Protein AF-A0A398ASV4-F1 (afdb_monomer_lite)

InterPro domains:
  IPR005201 Cytosolic endo-beta-N-acetylglucosaminidase, TIM barrel domain [PF03644] (2-123)
  IPR032979 Cytosolic endo-beta-N-acetylglucosaminidase [PTHR13246] (1-127)

Secondary structure (DSSP, 8-state):
-HHHHHHHHHHHHHSTT---EEETTB-TTS-B---SS--TTTHHHHTTSSEEEE-S---TTHHHHHHHHHGGGGGGEEEEEETT-SS-GGGSGGGHHHHHHHHHHTT-EEEEE-TTHHHHT-PPP-------

Organism: Brassica campestris (NCBI:txid3711)

Structure (mmCIF, N/CA/C/O backbone):
data_AF-A0A398ASV4-F1
#
_entry.id   AF-A0A398ASV4-F1
#
loop_
_atom_site.group_PDB
_atom_site.id
_atom_site.type_symbol
_atom_site.label_atom_id
_atom_site.label_alt_id
_atom_site.label_comp_id
_atom_site.label_asym_id
_atom_site.label_entity_id
_atom_site.label_seq_id
_atom_site.pdbx_PDB_ins_code
_atom_site.Cartn_x
_atom_site.Cartn_y
_atom_site.Cartn_z
_atom_site.occupancy
_atom_site.B_iso_or_equiv
_atom_site.auth_seq_id
_atom_site.auth_comp_id
_atom_site.auth_asym_id
_atom_site.auth_atom_id
_atom_site.pdbx_PDB_model_num
ATOM 1 N N . MET A 1 1 ? -11.695 14.524 7.535 1.00 88.62 1 MET A N 1
ATOM 2 C CA . MET A 1 1 ? -11.552 13.229 8.245 1.00 88.62 1 MET A CA 1
ATOM 3 C C . MET A 1 1 ? -12.894 12.631 8.660 1.00 88.62 1 MET A C 1
ATOM 5 O O . MET A 1 1 ? -13.009 11.414 8.649 1.00 88.62 1 MET A O 1
ATOM 9 N N . GLU A 1 2 ? -13.918 13.447 8.944 1.00 94.25 2 GLU A N 1
ATOM 10 C CA . GLU A 1 2 ? -15.274 12.971 9.283 1.00 94.25 2 GLU A CA 1
ATOM 11 C C . GLU A 1 2 ? -15.857 11.982 8.269 1.00 94.25 2 GLU A C 1
ATOM 13 O O . GLU A 1 2 ? -16.375 10.945 8.669 1.00 94.25 2 GLU A O 1
ATOM 18 N N . PHE A 1 3 ? -15.696 12.254 6.969 1.00 96.06 3 PHE A N 1
ATOM 1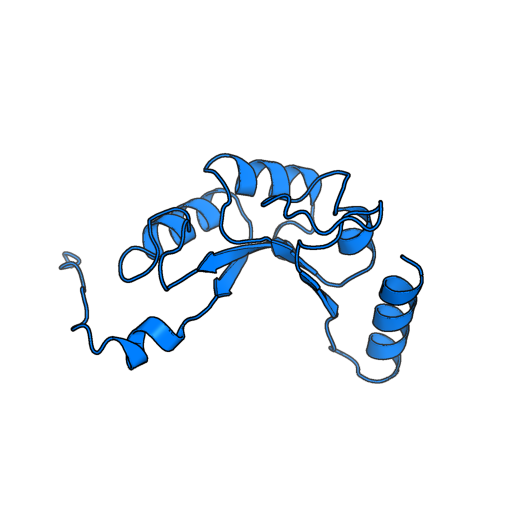9 C CA . PHE A 1 3 ? -16.176 11.370 5.905 1.00 96.06 3 PHE A CA 1
ATOM 20 C C . PHE A 1 3 ? -15.655 9.933 6.036 1.00 96.06 3 PHE A C 1
ATOM 22 O O . PHE A 1 3 ? -16.451 9.003 6.008 1.00 96.06 3 PHE A O 1
ATOM 29 N N . VAL A 1 4 ? -14.342 9.747 6.226 1.00 97.31 4 VAL A N 1
ATOM 30 C CA . VAL A 1 4 ? -13.740 8.405 6.322 1.00 97.31 4 VAL A CA 1
ATOM 31 C C . VAL A 1 4 ? -14.272 7.679 7.555 1.00 97.31 4 VAL A C 1
ATOM 33 O O . VAL A 1 4 ? -14.731 6.551 7.442 1.00 97.31 4 VAL A O 1
ATOM 36 N N . SER A 1 5 ? -14.322 8.355 8.709 1.00 98.00 5 SER A N 1
ATOM 37 C CA . SER A 1 5 ? -14.882 7.762 9.931 1.00 98.00 5 SER A CA 1
ATOM 38 C C . SER A 1 5 ? -16.350 7.358 9.769 1.00 98.00 5 SER A C 1
ATOM 40 O O . SER A 1 5 ? -16.749 6.285 10.218 1.00 98.00 5 SER A O 1
ATOM 42 N N . HIS A 1 6 ? -17.162 8.213 9.140 1.00 98.38 6 HIS A N 1
ATOM 43 C CA . HIS A 1 6 ? -18.574 7.936 8.902 1.00 98.38 6 HIS A CA 1
ATOM 44 C C . HIS A 1 6 ? -18.763 6.774 7.922 1.00 98.38 6 HIS A C 1
ATOM 46 O O . HIS A 1 6 ? -19.535 5.864 8.211 1.00 98.38 6 HIS A O 1
ATOM 52 N N . LEU A 1 7 ? -18.019 6.769 6.812 1.00 98.44 7 LEU A N 1
ATOM 53 C CA . LEU A 1 7 ? -18.070 5.713 5.805 1.00 98.44 7 LEU A CA 1
ATOM 54 C C . LEU A 1 7 ? -17.719 4.349 6.406 1.00 98.44 7 LEU A C 1
ATOM 56 O O . LEU A 1 7 ? -18.494 3.411 6.244 1.00 98.44 7 LEU A O 1
ATOM 60 N N . THR A 1 8 ? -16.608 4.255 7.144 1.00 98.25 8 THR A N 1
ATOM 61 C CA . THR A 1 8 ? -16.186 3.014 7.815 1.00 98.25 8 THR A CA 1
ATOM 62 C C . THR A 1 8 ? -17.284 2.493 8.742 1.00 98.25 8 THR A C 1
ATOM 64 O O . THR A 1 8 ? -17.710 1.348 8.616 1.00 98.25 8 THR A O 1
ATOM 67 N N . LYS A 1 9 ? -17.834 3.357 9.609 1.00 98.12 9 LYS A N 1
ATOM 68 C CA . LYS A 1 9 ? -18.913 2.978 10.538 1.00 98.12 9 LYS A CA 1
ATOM 69 C C . LYS A 1 9 ? -20.165 2.485 9.811 1.00 98.12 9 LYS A C 1
ATOM 71 O O . LYS A 1 9 ? -20.727 1.463 10.189 1.00 98.12 9 LYS A O 1
ATOM 76 N N . VAL A 1 10 ? -20.621 3.207 8.788 1.00 98.38 10 VAL A N 1
ATOM 77 C CA . VAL A 1 10 ? -21.846 2.852 8.054 1.00 98.38 10 VAL A CA 1
ATOM 78 C C . VAL A 1 10 ? -21.668 1.553 7.270 1.00 98.38 10 VAL A C 1
ATOM 80 O O . VAL A 1 10 ? -22.579 0.723 7.260 1.00 98.38 10 VAL A O 1
ATOM 83 N N . LEU A 1 11 ? -20.508 1.340 6.645 1.00 98.44 11 LEU A N 1
ATOM 84 C CA . LEU A 1 11 ? -20.233 0.102 5.918 1.00 98.44 11 LEU A CA 1
ATOM 85 C C . LEU A 1 11 ? -20.193 -1.101 6.858 1.00 98.44 11 LEU A C 1
ATOM 87 O O . LEU A 1 11 ? -20.888 -2.075 6.593 1.00 98.44 11 LEU A O 1
ATOM 91 N N . HIS A 1 12 ? -19.521 -1.004 8.007 1.00 97.94 12 HIS A N 1
ATOM 92 C CA . HIS A 1 12 ? -19.495 -2.102 8.981 1.00 97.94 12 HIS A CA 1
ATOM 93 C C . HIS A 1 12 ? -20.882 -2.448 9.542 1.00 97.94 12 HIS A C 1
ATOM 95 O O . HIS A 1 12 ? -21.159 -3.619 9.794 1.00 97.94 12 HIS A O 1
ATOM 101 N N . LEU A 1 13 ? -21.764 -1.454 9.718 1.00 97.94 13 LEU A N 1
ATOM 102 C CA . LEU A 1 13 ? -23.143 -1.679 10.175 1.00 97.94 13 LEU A CA 1
ATOM 103 C C . LEU A 1 13 ? -24.029 -2.312 9.096 1.00 97.94 13 LEU A C 1
ATOM 105 O O . LEU A 1 13 ? -24.860 -3.163 9.403 1.00 97.94 13 LEU A O 1
ATOM 109 N N . SER A 1 14 ? -23.891 -1.867 7.847 1.00 98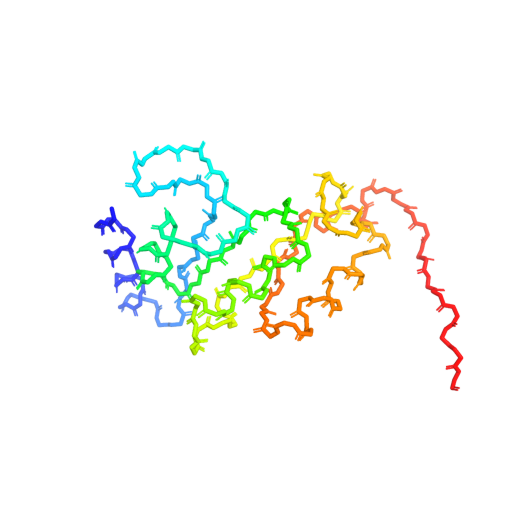.19 14 SER A N 1
ATOM 110 C CA . SER A 1 14 ? -24.755 -2.301 6.741 1.00 98.19 14 SER A CA 1
ATOM 111 C C . SER A 1 14 ? -24.280 -3.591 6.075 1.00 98.19 14 SER A C 1
ATOM 113 O O . SER A 1 14 ? -25.096 -4.347 5.554 1.00 98.19 14 SER A O 1
ATOM 115 N N . THR A 1 15 ? -22.973 -3.844 6.088 1.00 98.12 15 THR A N 1
ATOM 116 C CA . THR A 1 15 ? -22.318 -4.957 5.398 1.00 98.12 15 THR A CA 1
ATOM 117 C C . THR A 1 15 ? -21.217 -5.538 6.294 1.00 98.12 15 THR A C 1
ATOM 119 O O . THR A 1 15 ? -20.054 -5.143 6.190 1.00 98.12 15 THR A O 1
ATOM 122 N N . PRO A 1 16 ? -21.547 -6.488 7.190 1.00 95.06 16 PRO A N 1
ATOM 123 C CA . PRO A 1 16 ? -20.551 -7.149 8.026 1.00 95.06 16 PRO A CA 1
ATOM 124 C C . PRO A 1 16 ? -19.406 -7.737 7.190 1.00 95.06 16 PRO A C 1
ATOM 126 O O . PRO A 1 16 ? -19.639 -8.455 6.219 1.00 95.06 16 PRO A O 1
ATOM 129 N N . GLY A 1 17 ? -18.165 -7.423 7.565 1.00 96.31 17 GLY A N 1
ATOM 130 C CA . GLY A 1 17 ? -16.961 -7.854 6.844 1.00 96.31 17 GLY A CA 1
ATOM 131 C C . GLY A 1 17 ? -16.509 -6.931 5.705 1.00 96.31 17 GLY A C 1
ATOM 132 O O . GLY A 1 17 ? -15.487 -7.211 5.085 1.00 96.31 17 GLY A O 1
ATOM 133 N N . SER A 1 18 ? -17.216 -5.830 5.425 1.00 98.06 18 SER A N 1
ATOM 134 C CA . SER A 1 18 ? -16.716 -4.792 4.513 1.00 98.06 18 SER A CA 1
ATOM 135 C C . SER A 1 18 ? -15.426 -4.156 5.038 1.00 98.06 18 SER A C 1
ATOM 137 O O . SER A 1 18 ? -15.287 -3.993 6.250 1.00 98.06 18 SER A O 1
ATOM 139 N N . LEU A 1 19 ? -14.554 -3.703 4.135 1.00 98.19 19 LEU A N 1
ATOM 140 C CA . LEU A 1 19 ? -13.323 -2.990 4.475 1.00 98.19 19 LEU A CA 1
ATOM 141 C C . LEU A 1 19 ? -13.270 -1.629 3.774 1.00 98.19 19 LEU A C 1
ATOM 143 O O . LEU A 1 19 ? -13.570 -1.521 2.584 1.00 98.19 19 LEU A O 1
ATOM 147 N N . VAL A 1 20 ? -12.828 -0.603 4.495 1.00 98.56 20 VAL A N 1
ATOM 148 C CA . VAL A 1 20 ? -12.446 0.701 3.950 1.00 98.56 20 VAL A CA 1
ATOM 149 C C . VAL A 1 20 ? -10.930 0.779 3.899 1.00 98.56 20 VAL A C 1
ATOM 151 O O . VAL A 1 20 ? -10.266 0.721 4.930 1.00 98.56 20 VAL A O 1
ATOM 154 N N . ILE A 1 21 ? -10.382 0.953 2.697 1.00 98.56 21 ILE A N 1
ATOM 155 C CA . ILE A 1 21 ? -8.940 1.089 2.479 1.00 98.56 21 ILE A CA 1
ATOM 156 C C . ILE A 1 21 ? -8.655 2.487 1.936 1.00 98.56 21 ILE A C 1
ATOM 158 O O . ILE A 1 21 ? -9.246 2.910 0.941 1.00 98.56 21 ILE A O 1
ATOM 162 N N . TRP A 1 22 ? -7.746 3.213 2.583 1.00 98.50 22 TRP A N 1
ATOM 163 C CA . TRP A 1 22 ? -7.328 4.544 2.147 1.00 98.50 22 TRP A CA 1
ATOM 164 C C . TRP A 1 22 ? -6.090 4.465 1.251 1.00 98.50 22 TRP A C 1
ATOM 166 O O . TRP A 1 22 ? -5.127 3.792 1.598 1.00 98.50 22 TRP A O 1
ATOM 176 N N . TYR A 1 23 ? -6.068 5.170 0.120 1.00 98.62 23 TYR A N 1
ATOM 177 C CA . TYR A 1 23 ? -4.854 5.296 -0.694 1.00 98.62 23 TYR A CA 1
ATOM 178 C C . TYR A 1 23 ? -4.040 6.508 -0.235 1.00 98.62 23 TYR A C 1
ATOM 180 O O . TYR A 1 23 ? -4.582 7.614 -0.147 1.00 98.62 23 TYR A O 1
ATOM 188 N N . ASP A 1 24 ? -2.742 6.325 0.015 1.00 98.56 24 ASP A N 1
ATOM 189 C CA . ASP A 1 24 ? -1.787 7.382 0.362 1.00 98.56 24 ASP A CA 1
ATOM 190 C C . ASP A 1 24 ? -1.719 8.434 -0.747 1.00 98.56 24 ASP A C 1
ATOM 192 O O . ASP A 1 24 ? -0.941 8.314 -1.674 1.00 98.56 24 ASP A O 1
ATOM 196 N N . SER A 1 25 ? -2.583 9.441 -0.699 1.00 96.81 25 SER A N 1
ATOM 197 C CA . SER A 1 25 ? -2.738 10.445 -1.754 1.00 96.81 25 SER A CA 1
ATOM 198 C C . SER A 1 25 ? -2.910 11.821 -1.138 1.00 96.81 25 SER A C 1
ATOM 200 O O . SER A 1 25 ? -2.048 12.683 -1.273 1.00 96.81 25 SER A O 1
ATOM 202 N N . VAL A 1 26 ? -4.018 12.029 -0.432 1.00 97.56 26 VAL A N 1
ATOM 203 C CA . VAL A 1 26 ? -4.340 13.296 0.217 1.00 97.56 26 VAL A CA 1
ATOM 204 C C . VAL A 1 26 ? -3.851 13.274 1.661 1.00 97.56 26 VAL A C 1
ATOM 206 O O . VAL A 1 26 ? -4.163 12.368 2.431 1.00 97.56 26 VAL A O 1
ATOM 209 N N . THR A 1 27 ? -3.079 14.292 2.029 1.00 98.06 27 THR A N 1
ATOM 210 C CA . THR A 1 27 ? -2.614 14.503 3.408 1.00 98.06 27 THR A CA 1
ATOM 211 C C . THR A 1 27 ? -3.714 15.108 4.282 1.00 98.06 27 THR A C 1
ATOM 213 O O . THR A 1 27 ? -4.705 15.637 3.785 1.00 98.06 27 THR A O 1
ATOM 216 N N . VAL A 1 28 ? -3.521 15.118 5.601 1.00 97.62 28 VAL A N 1
ATOM 217 C CA . VAL A 1 28 ? -4.447 15.769 6.554 1.00 97.62 28 VAL A CA 1
ATOM 218 C C . VAL A 1 28 ? -4.698 17.257 6.285 1.00 97.62 28 VAL A C 1
ATOM 220 O O . VAL A 1 28 ? -5.704 17.794 6.736 1.00 97.62 28 VAL A O 1
ATOM 223 N N . HIS A 1 29 ? -3.823 17.919 5.526 1.00 97.38 29 HIS A N 1
ATOM 224 C CA . HIS A 1 29 ? -3.992 19.312 5.106 1.00 97.38 29 HIS A CA 1
ATOM 225 C C . HIS A 1 29 ? -4.758 19.464 3.781 1.00 97.38 29 HIS A C 1
ATOM 227 O O . HIS A 1 29 ? -4.869 20.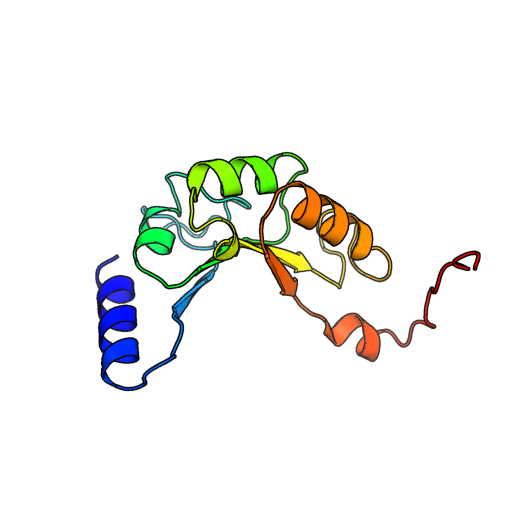568 3.265 1.00 97.38 29 HIS A O 1
ATOM 233 N N . GLY A 1 30 ? -5.261 18.372 3.197 1.00 96.62 30 GLY A N 1
ATOM 234 C CA . GLY A 1 30 ? -6.005 18.395 1.934 1.00 96.62 30 GLY A CA 1
ATOM 235 C C . GLY A 1 30 ? -5.130 18.431 0.677 1.00 96.62 30 GLY A C 1
ATOM 236 O O . GLY A 1 30 ? -5.654 18.473 -0.431 1.00 96.62 30 GLY A O 1
ATOM 237 N N . HIS A 1 31 ? -3.802 18.386 0.811 1.00 98.12 31 HIS A N 1
ATOM 238 C CA . HIS A 1 31 ? -2.895 18.385 -0.339 1.00 98.12 31 HIS A CA 1
ATOM 239 C C . HIS A 1 31 ? -2.746 16.988 -0.940 1.00 98.12 31 HIS A C 1
ATOM 241 O O . HIS A 1 31 ? -2.449 16.048 -0.198 1.00 98.12 31 HIS A O 1
ATOM 247 N N . LEU A 1 32 ? -2.846 16.886 -2.269 1.00 98.12 32 LEU A N 1
ATOM 248 C CA . LEU A 1 32 ? -2.434 15.710 -3.037 1.00 98.12 32 LEU A CA 1
ATOM 249 C C . LEU A 1 32 ? -0.905 15.591 -2.996 1.00 98.12 32 LEU A C 1
ATOM 251 O O . LEU A 1 32 ? -0.190 16.294 -3.709 1.00 98.12 32 LEU A O 1
ATOM 255 N N . LYS A 1 33 ? -0.405 14.740 -2.103 1.00 98.38 33 LYS A N 1
ATOM 256 C CA . LYS A 1 33 ? 1.014 14.463 -1.916 1.00 98.38 33 LYS A CA 1
ATOM 257 C C . LYS A 1 33 ? 1.193 13.076 -1.305 1.00 98.38 33 LYS A C 1
ATOM 259 O O . LYS A 1 33 ? 0.974 12.896 -0.106 1.00 98.38 33 LYS A O 1
ATOM 264 N N . TRP A 1 34 ? 1.676 12.145 -2.115 1.00 98.38 34 TRP A N 1
ATOM 265 C CA . TRP A 1 34 ? 2.096 10.817 -1.673 1.00 98.38 34 TRP A CA 1
ATOM 266 C C . TRP A 1 34 ? 3.235 10.936 -0.652 1.00 98.38 34 TRP A C 1
ATOM 268 O O . TRP A 1 34 ? 4.126 11.784 -0.789 1.00 98.38 34 TRP A O 1
ATOM 278 N N . GLN A 1 35 ? 3.151 10.165 0.428 1.00 98.69 35 GLN A N 1
ATOM 279 C CA . GLN A 1 35 ? 4.184 10.099 1.461 1.00 98.69 35 GLN A CA 1
ATOM 280 C C . GLN A 1 35 ? 5.060 8.852 1.317 1.00 98.69 35 GLN A C 1
ATOM 282 O O . GLN A 1 35 ? 6.162 8.829 1.867 1.00 98.69 35 GLN A O 1
ATOM 287 N N . ASP A 1 36 ? 4.566 7.836 0.609 1.00 98.75 36 ASP A N 1
ATOM 288 C CA . ASP A 1 36 ? 5.193 6.538 0.356 1.00 98.75 36 ASP A CA 1
ATOM 289 C C . ASP A 1 36 ? 5.451 5.706 1.631 1.00 98.75 36 ASP A C 1
ATOM 291 O O . ASP A 1 36 ? 6.064 4.644 1.591 1.00 98.75 36 ASP A O 1
ATOM 295 N N . HIS A 1 37 ? 5.005 6.181 2.790 1.00 98.75 37 HIS A N 1
ATOM 296 C CA . HIS A 1 37 ? 5.068 5.481 4.069 1.00 98.75 37 HIS A CA 1
ATOM 297 C C . HIS A 1 37 ? 4.038 6.060 5.035 1.00 98.75 37 HIS A C 1
ATOM 299 O O . HIS A 1 37 ? 3.584 7.203 4.886 1.00 98.75 37 HIS A O 1
ATOM 305 N N . LEU A 1 38 ? 3.683 5.278 6.049 1.00 98.88 38 LEU A N 1
ATOM 306 C CA . LEU A 1 38 ? 2.783 5.723 7.101 1.00 98.88 38 LEU A CA 1
ATOM 307 C C . LEU A 1 38 ? 3.510 6.711 8.023 1.00 98.88 38 LEU A C 1
ATOM 309 O O . LEU A 1 38 ? 4.538 6.388 8.614 1.00 98.88 38 LEU A O 1
ATOM 313 N N . ASN A 1 39 ? 2.975 7.923 8.158 1.00 98.75 39 ASN A N 1
ATOM 314 C CA . ASN A 1 39 ? 3.507 8.962 9.041 1.00 98.75 39 ASN A CA 1
ATOM 315 C C . ASN A 1 39 ? 2.411 9.940 9.489 1.00 98.75 39 ASN A C 1
ATOM 317 O O . ASN A 1 39 ? 1.245 9.803 9.131 1.00 98.75 39 ASN A O 1
ATOM 321 N N . GLY A 1 40 ? 2.769 10.978 10.249 1.00 98.56 40 GLY A N 1
ATOM 322 C CA . GLY A 1 40 ? 1.797 11.932 10.805 1.00 98.56 40 GLY A CA 1
ATOM 323 C C . GLY A 1 40 ? 0.883 12.638 9.788 1.00 98.56 40 GLY A C 1
ATOM 324 O O . GLY A 1 40 ? -0.158 13.158 10.177 1.00 98.56 40 GLY A O 1
ATOM 325 N N . LYS A 1 41 ? 1.219 12.647 8.491 1.00 98.69 41 LYS A N 1
ATOM 326 C CA . LYS A 1 41 ? 0.414 13.304 7.448 1.00 98.69 41 LYS A CA 1
ATOM 327 C C . LYS A 1 41 ? -0.688 12.428 6.860 1.00 98.69 41 LYS A C 1
ATOM 329 O O . LYS A 1 41 ? -1.593 12.984 6.238 1.00 98.69 41 LYS A O 1
ATOM 334 N N . ASN A 1 42 ? -0.611 11.106 7.020 1.00 98.62 42 ASN A N 1
ATOM 335 C CA . ASN A 1 42 ? -1.614 10.153 6.528 1.00 98.62 42 ASN A CA 1
ATOM 336 C C . ASN A 1 42 ? -2.122 9.181 7.615 1.00 98.62 42 ASN A C 1
ATOM 338 O O . ASN A 1 42 ? -3.212 8.632 7.463 1.00 98.62 42 ASN A O 1
ATOM 342 N N . LYS A 1 43 ? -1.417 9.041 8.748 1.00 98.56 43 LYS A N 1
ATOM 343 C CA . LYS A 1 43 ? -1.813 8.195 9.883 1.00 98.56 43 LYS A CA 1
ATOM 344 C C . LYS A 1 43 ? -3.222 8.493 10.407 1.00 98.56 43 LYS A C 1
ATOM 346 O O . LYS A 1 43 ? -3.950 7.538 10.651 1.00 98.56 43 LYS A O 1
ATOM 351 N N . PRO A 1 44 ? -3.680 9.754 10.504 1.00 98.56 44 PRO A N 1
ATOM 352 C CA . PRO A 1 44 ? -5.052 10.000 10.938 1.00 98.56 44 PRO A CA 1
ATOM 353 C C . PRO A 1 44 ? -6.124 9.407 10.009 1.00 98.56 44 PRO A C 1
ATOM 355 O O . PRO A 1 44 ? -7.220 9.125 10.474 1.00 98.56 44 PRO A O 1
ATOM 358 N N . PHE A 1 45 ? -5.835 9.171 8.722 1.00 98.56 45 PHE A N 1
ATOM 359 C CA . PHE A 1 45 ? -6.742 8.408 7.855 1.00 98.56 45 PHE A CA 1
ATOM 360 C C . PHE A 1 45 ? -6.668 6.909 8.143 1.00 98.56 45 PHE A C 1
ATOM 362 O O . PHE A 1 45 ? -7.710 6.275 8.266 1.00 98.56 45 PHE A O 1
ATOM 369 N N . PHE A 1 46 ? -5.460 6.360 8.305 1.00 98.62 46 PHE A N 1
ATOM 370 C CA . PHE A 1 46 ? -5.239 4.960 8.685 1.00 98.62 46 PHE A CA 1
ATOM 371 C C . PHE A 1 46 ? -5.954 4.580 9.989 1.00 98.62 46 PHE A C 1
ATOM 373 O O . PHE A 1 46 ? -6.589 3.533 10.071 1.00 98.62 46 PHE A O 1
ATOM 380 N N . ASP A 1 47 ? -5.931 5.466 10.984 1.00 98.56 47 ASP A N 1
ATOM 381 C CA . ASP A 1 47 ? -6.610 5.255 12.266 1.00 98.56 47 ASP A CA 1
ATOM 382 C C . ASP A 1 47 ? -8.149 5.235 12.132 1.00 98.56 47 ASP A C 1
ATOM 384 O O . ASP A 1 47 ? -8.839 4.760 13.030 1.00 98.56 47 ASP A O 1
ATOM 388 N N . LEU A 1 48 ? -8.697 5.740 11.020 1.00 98.44 48 LEU A N 1
ATOM 389 C CA . LEU A 1 48 ? -10.139 5.847 10.757 1.00 98.44 48 LEU A CA 1
ATOM 390 C C . LEU A 1 48 ? -10.663 4.843 9.716 1.00 98.44 48 LEU A C 1
ATOM 392 O O . LEU A 1 48 ? -11.863 4.845 9.426 1.00 98.44 48 LEU A O 1
ATOM 396 N N . CYS A 1 49 ? -9.794 4.013 9.143 1.00 98.19 49 CYS A N 1
ATOM 397 C CA . CYS A 1 49 ? -10.143 3.002 8.148 1.00 98.19 49 CYS A CA 1
ATOM 398 C C . CYS A 1 49 ? -9.499 1.650 8.484 1.00 98.19 49 CYS A C 1
ATOM 400 O O . CYS A 1 49 ? -8.691 1.541 9.408 1.00 98.19 49 CYS A O 1
ATOM 402 N N . ASP A 1 50 ? -9.865 0.610 7.744 1.00 98.69 50 ASP A N 1
ATOM 403 C CA . ASP A 1 50 ? -9.442 -0.766 8.017 1.00 98.69 50 ASP A CA 1
ATOM 404 C C . ASP A 1 50 ? -8.019 -1.052 7.526 1.00 98.69 50 ASP A C 1
ATOM 406 O O . ASP A 1 50 ? -7.352 -1.943 8.040 1.00 98.69 50 ASP A O 1
ATOM 410 N N . GLY A 1 51 ? -7.502 -0.238 6.607 1.00 98.75 51 GLY A N 1
ATOM 411 C CA . GLY A 1 51 ? -6.098 -0.273 6.228 1.00 98.75 51 GLY A CA 1
ATOM 412 C C . GLY A 1 51 ? -5.720 0.794 5.216 1.00 98.75 51 GLY A C 1
ATOM 413 O O . GLY A 1 51 ? -6.555 1.571 4.751 1.00 98.75 51 GLY A O 1
ATOM 414 N N . ILE A 1 52 ? -4.438 0.856 4.877 1.00 98.88 52 ILE A N 1
ATOM 415 C CA . ILE A 1 52 ? -3.900 1.908 4.019 1.00 98.88 52 ILE A CA 1
ATOM 416 C C . ILE A 1 52 ? -3.004 1.336 2.921 1.00 98.88 52 ILE A C 1
ATOM 418 O O . ILE A 1 52 ? -2.067 0.584 3.177 1.00 98.88 52 ILE A O 1
ATOM 422 N N . PHE A 1 53 ? -3.304 1.708 1.683 1.00 98.81 53 PHE A N 1
ATOM 423 C CA . PHE A 1 53 ? -2.520 1.403 0.497 1.00 98.81 53 PHE A CA 1
ATOM 424 C C . PHE A 1 53 ? -1.484 2.515 0.315 1.00 98.81 53 PHE A C 1
ATOM 426 O O . PHE A 1 53 ? -1.826 3.637 -0.060 1.00 98.81 53 PHE A O 1
ATOM 433 N N . MET A 1 54 ? -0.217 2.224 0.599 1.00 98.81 54 MET A N 1
ATOM 434 C CA . MET A 1 54 ? 0.883 3.163 0.374 1.00 98.81 54 MET A CA 1
ATOM 435 C C . MET A 1 54 ? 1.224 3.255 -1.109 1.00 98.81 54 MET A C 1
ATOM 437 O O . MET A 1 54 ? 1.227 2.251 -1.824 1.00 98.81 54 MET A O 1
ATOM 441 N N . ASN A 1 55 ? 1.569 4.457 -1.560 1.00 98.75 55 ASN A N 1
ATOM 442 C CA . ASN A 1 55 ? 2.047 4.679 -2.915 1.00 98.75 55 ASN A CA 1
ATOM 443 C C . ASN A 1 55 ? 3.359 3.929 -3.191 1.00 98.75 55 ASN A C 1
ATOM 445 O O . ASN A 1 55 ? 4.130 3.653 -2.276 1.00 98.75 55 ASN A O 1
ATOM 449 N N . TYR A 1 56 ? 3.606 3.583 -4.454 1.00 98.19 56 TYR A N 1
ATOM 450 C CA . TYR A 1 56 ? 4.596 2.577 -4.851 1.00 98.19 56 TYR A CA 1
ATOM 451 C C . TYR A 1 56 ? 6.044 3.083 -4.991 1.00 98.19 56 TYR A C 1
ATOM 453 O O . TYR A 1 56 ? 6.936 2.283 -5.255 1.00 98.19 56 TYR A O 1
ATOM 461 N N . THR A 1 57 ? 6.320 4.377 -4.793 1.00 98.12 57 THR A N 1
ATOM 462 C CA . THR A 1 57 ? 7.678 4.960 -4.914 1.00 98.12 57 THR A CA 1
ATOM 463 C C . THR A 1 57 ? 8.472 4.971 -3.601 1.00 98.12 57 THR A C 1
ATOM 465 O O . THR A 1 57 ? 9.367 5.794 -3.399 1.00 98.12 57 THR A O 1
ATOM 468 N N . TRP A 1 58 ? 8.148 4.058 -2.685 1.00 98.56 58 TRP A N 1
ATOM 469 C CA . TRP A 1 58 ? 8.775 3.962 -1.370 1.00 98.56 58 TRP A CA 1
ATOM 470 C C . TRP A 1 58 ? 10.237 3.503 -1.418 1.00 98.56 58 TRP A C 1
ATOM 472 O O . TRP A 1 58 ? 10.710 2.893 -2.375 1.00 98.56 58 TRP A O 1
ATOM 482 N N . LYS A 1 59 ? 10.974 3.819 -0.348 1.00 98.31 59 LYS A N 1
ATOM 483 C CA . LYS A 1 59 ? 12.406 3.511 -0.191 1.00 98.31 59 LYS A CA 1
ATOM 484 C C . LYS A 1 59 ? 12.624 2.367 0.789 1.00 98.31 59 LYS A C 1
ATOM 486 O O . LYS A 1 59 ? 11.744 2.049 1.578 1.00 98.31 59 LYS A O 1
ATOM 491 N N . GLU A 1 60 ? 13.828 1.806 0.804 1.00 98.44 60 GLU A N 1
ATOM 492 C CA . GLU A 1 60 ? 14.162 0.619 1.603 1.00 98.44 60 GLU A CA 1
ATOM 493 C C . GLU A 1 60 ? 13.767 0.716 3.093 1.00 98.44 60 GLU A C 1
ATOM 495 O O . GLU A 1 60 ? 13.277 -0.245 3.677 1.00 98.44 60 GLU A O 1
ATOM 500 N N . SER A 1 61 ? 13.916 1.889 3.718 1.00 98.62 61 SER A N 1
ATOM 501 C CA . SER A 1 61 ? 13.573 2.085 5.135 1.00 98.62 61 SER A CA 1
ATOM 502 C C . SER A 1 61 ? 12.076 2.278 5.410 1.00 98.62 61 SER A C 1
ATOM 504 O O . SER A 1 61 ? 11.642 2.175 6.556 1.00 98.62 61 SER A O 1
ATOM 506 N N . TYR A 1 62 ? 11.268 2.571 4.392 1.00 98.81 62 TYR A N 1
ATOM 507 C CA . TYR A 1 62 ? 9.879 3.015 4.549 1.00 98.81 62 TYR A CA 1
ATOM 508 C C . TYR A 1 62 ? 8.916 1.923 5.039 1.00 98.81 62 TYR A C 1
ATOM 510 O O . TYR A 1 62 ? 8.077 2.241 5.887 1.00 98.81 62 TYR A O 1
ATOM 518 N N . PRO A 1 63 ? 9.037 0.649 4.613 1.00 98.81 63 PRO A N 1
ATOM 519 C CA . PRO A 1 63 ? 8.287 -0.454 5.214 1.00 98.81 63 PRO A CA 1
ATOM 520 C C . PRO A 1 63 ? 8.502 -0.558 6.729 1.00 98.81 63 PRO A C 1
ATOM 522 O O . PRO A 1 63 ? 7.535 -0.621 7.483 1.00 98.81 63 PRO A O 1
ATOM 525 N N . LYS A 1 64 ? 9.763 -0.485 7.184 1.00 98.81 64 LYS A N 1
ATOM 526 C CA . LYS A 1 64 ? 10.114 -0.535 8.611 1.00 98.81 64 LYS A CA 1
ATOM 527 C C . LYS A 1 64 ? 9.491 0.621 9.387 1.00 98.81 64 LYS A C 1
ATOM 529 O O . LYS A 1 64 ? 8.815 0.396 10.385 1.00 98.81 64 LYS A O 1
ATOM 534 N N . LEU A 1 65 ? 9.689 1.848 8.899 1.00 98.81 65 LEU A N 1
ATOM 535 C CA . LEU A 1 65 ? 9.135 3.052 9.522 1.00 98.81 65 LEU A CA 1
ATOM 536 C C . LEU A 1 65 ? 7.604 2.988 9.591 1.00 98.81 65 LEU A C 1
ATOM 538 O O . LEU A 1 65 ? 7.013 3.369 10.596 1.00 98.81 65 LEU A O 1
ATOM 542 N N . SER A 1 66 ? 6.956 2.459 8.550 1.00 98.88 66 SER A N 1
ATOM 543 C CA . SER A 1 66 ? 5.501 2.297 8.546 1.00 98.88 66 SER A CA 1
ATOM 544 C C . SER A 1 66 ? 5.034 1.267 9.571 1.00 98.88 66 SER A C 1
ATOM 546 O O . SER A 1 66 ? 4.057 1.521 10.270 1.00 98.88 66 SER A O 1
ATOM 548 N N . ALA A 1 67 ? 5.739 0.137 9.700 1.00 98.81 67 ALA A N 1
ATOM 549 C CA . ALA A 1 67 ? 5.445 -0.882 10.706 1.00 98.81 67 ALA A CA 1
ATOM 550 C C . ALA A 1 67 ? 5.559 -0.322 12.132 1.00 98.81 67 ALA A C 1
ATOM 552 O O . ALA A 1 67 ? 4.680 -0.557 12.959 1.00 98.81 67 ALA A O 1
ATOM 553 N N . GLU A 1 68 ? 6.613 0.453 12.404 1.00 98.62 68 GLU A N 1
ATOM 554 C CA . GLU A 1 68 ? 6.834 1.112 13.697 1.00 98.62 68 GLU A CA 1
ATOM 555 C C . GLU A 1 68 ? 5.702 2.094 14.033 1.00 98.62 68 GLU A C 1
ATOM 557 O O . GLU A 1 68 ? 5.210 2.107 15.160 1.00 98.62 68 GLU A O 1
ATOM 562 N N . VAL A 1 69 ? 5.237 2.877 13.052 1.00 98.62 69 VAL A N 1
ATOM 563 C CA . VAL A 1 69 ? 4.122 3.825 13.231 1.00 98.62 69 VAL A CA 1
ATOM 564 C C . VAL A 1 69 ? 2.767 3.117 13.374 1.00 98.62 69 VAL A C 1
ATOM 566 O O . VAL A 1 69 ? 1.895 3.610 14.095 1.00 98.62 69 VAL A O 1
ATOM 569 N N . ALA A 1 70 ? 2.567 1.989 12.689 1.00 98.62 70 ALA A N 1
ATOM 570 C CA . ALA A 1 70 ? 1.319 1.223 12.707 1.00 98.62 70 ALA A CA 1
ATOM 571 C C . ALA A 1 70 ? 1.150 0.356 13.966 1.00 98.62 70 ALA A C 1
ATOM 573 O O . ALA A 1 70 ? 0.018 0.033 14.336 1.00 98.62 70 ALA A O 1
ATOM 574 N N . GLY A 1 71 ? 2.251 -0.031 14.618 1.00 98.44 71 GLY A N 1
ATOM 575 C CA . GLY A 1 71 ? 2.234 -0.899 15.793 1.00 98.44 71 GLY A CA 1
ATOM 576 C C . GLY A 1 71 ? 1.595 -2.255 15.486 1.00 98.44 71 GLY A C 1
ATOM 577 O O . GLY A 1 71 ? 1.983 -2.944 14.540 1.00 98.44 71 GLY A O 1
ATOM 578 N N . ASP A 1 72 ? 0.583 -2.635 16.265 1.00 98.38 72 ASP A N 1
ATOM 579 C CA . ASP A 1 72 ? -0.117 -3.917 16.102 1.00 98.38 72 ASP A CA 1
ATOM 580 C C . ASP A 1 72 ? -0.850 -4.034 14.759 1.00 98.38 72 ASP A C 1
ATOM 582 O O . ASP A 1 72 ? -1.030 -5.136 14.242 1.00 98.38 72 ASP A O 1
ATOM 586 N N . ARG A 1 73 ? -1.192 -2.899 14.136 1.00 98.69 73 ARG A N 1
ATOM 587 C CA . ARG A 1 73 ? -1.852 -2.837 12.826 1.00 98.69 73 ARG A CA 1
ATOM 588 C C . ARG A 1 73 ? -0.876 -2.832 11.644 1.00 98.69 73 ARG A C 1
ATOM 590 O O . ARG A 1 73 ? -1.242 -2.459 10.536 1.00 98.69 73 ARG A O 1
ATOM 597 N N . LYS A 1 74 ? 0.384 -3.234 11.832 1.00 98.69 74 LYS A N 1
ATOM 598 C CA . LYS A 1 74 ? 1.410 -3.251 10.765 1.00 98.69 74 LYS A CA 1
ATOM 599 C C . LYS A 1 74 ? 1.018 -4.019 9.495 1.00 98.69 74 LYS A C 1
ATOM 601 O O . LYS A 1 74 ? 1.439 -3.632 8.409 1.00 98.69 74 LYS A O 1
ATOM 606 N N . TYR A 1 75 ? 0.181 -5.053 9.602 1.00 98.75 75 TYR A N 1
ATOM 607 C CA . TYR A 1 75 ? -0.324 -5.792 8.437 1.00 98.75 75 TYR A CA 1
ATOM 608 C C . TYR A 1 75 ? -1.513 -5.112 7.736 1.00 98.75 75 TYR A C 1
ATOM 610 O O . TYR A 1 75 ? -1.850 -5.497 6.620 1.00 98.75 75 TYR A O 1
ATOM 618 N N . ASP A 1 76 ? -2.077 -4.052 8.320 1.00 98.88 76 ASP A N 1
ATOM 619 C CA . ASP A 1 76 ? -3.063 -3.183 7.666 1.00 98.88 76 ASP A CA 1
ATOM 620 C C . ASP A 1 76 ? -2.386 -2.074 6.833 1.00 98.88 76 ASP A C 1
ATOM 622 O O . ASP A 1 76 ? -3.060 -1.255 6.204 1.00 98.88 76 ASP A O 1
ATOM 626 N N . VAL A 1 77 ? -1.047 -2.024 6.825 1.00 98.88 77 VAL A N 1
ATOM 627 C CA . VAL A 1 77 ? -0.256 -1.208 5.900 1.00 98.88 77 VAL A CA 1
ATOM 628 C C . VAL A 1 77 ? 0.119 -2.060 4.694 1.00 98.88 77 VAL A C 1
ATOM 630 O O . VAL A 1 77 ? 0.924 -2.986 4.797 1.00 98.88 77 VAL A O 1
ATOM 633 N N . TYR A 1 78 ? -0.439 -1.716 3.538 1.00 98.88 78 TYR A N 1
ATOM 634 C CA . TYR A 1 78 ? -0.197 -2.390 2.270 1.00 98.88 78 TYR A CA 1
ATOM 635 C C . TYR A 1 78 ? 0.765 -1.544 1.435 1.00 98.88 78 TYR A C 1
ATOM 637 O O . TYR A 1 78 ? 0.376 -0.531 0.854 1.00 98.88 78 TYR A O 1
ATOM 645 N N . MET A 1 79 ? 2.038 -1.935 1.385 1.00 98.88 79 MET A N 1
ATOM 646 C CA . MET A 1 79 ? 3.052 -1.221 0.609 1.00 98.88 79 MET A CA 1
ATOM 647 C C . MET A 1 79 ? 2.875 -1.505 -0.887 1.00 98.88 79 MET A C 1
ATOM 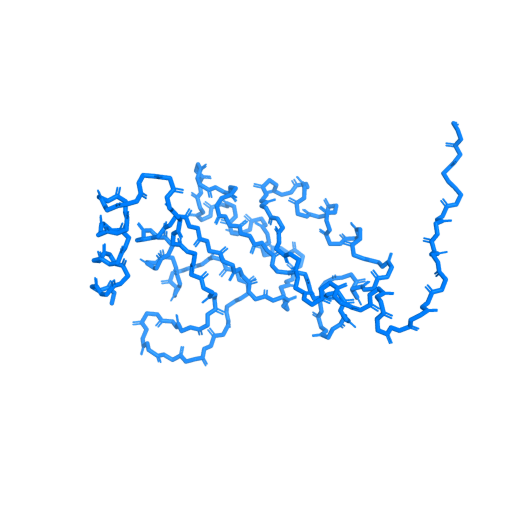649 O O . MET A 1 79 ? 2.977 -2.656 -1.317 1.00 98.88 79 MET A O 1
ATOM 653 N N . GLY A 1 80 ? 2.588 -0.466 -1.676 1.00 98.75 80 GLY A N 1
ATOM 654 C CA . GLY A 1 80 ? 2.305 -0.592 -3.105 1.00 98.75 80 GLY A CA 1
ATOM 655 C C . GLY A 1 80 ? 3.502 -1.079 -3.919 1.00 98.75 80 GLY A C 1
ATOM 656 O O . GLY A 1 80 ? 4.605 -0.576 -3.756 1.00 98.75 80 GLY A O 1
ATOM 657 N N . ILE A 1 81 ? 3.295 -2.019 -4.834 1.00 98.69 81 ILE A N 1
ATOM 658 C CA . ILE A 1 81 ? 4.297 -2.472 -5.803 1.00 98.69 81 ILE A CA 1
ATOM 659 C C . ILE A 1 81 ? 3.696 -2.280 -7.190 1.00 98.69 81 ILE A C 1
ATOM 661 O O . ILE A 1 81 ? 2.734 -2.962 -7.538 1.00 98.69 81 ILE A O 1
ATOM 665 N N . ASP A 1 82 ? 4.242 -1.358 -7.980 1.00 98.44 82 ASP A N 1
ATOM 666 C CA . ASP A 1 82 ? 3.818 -1.189 -9.371 1.00 98.44 82 ASP A CA 1
ATOM 667 C C . ASP A 1 82 ? 4.515 -2.225 -10.250 1.00 98.44 82 ASP A C 1
ATOM 669 O O . ASP A 1 82 ? 5.719 -2.135 -10.500 1.00 98.44 82 ASP A O 1
ATOM 673 N N . VAL A 1 83 ? 3.748 -3.198 -10.742 1.00 98.12 83 VAL A N 1
ATOM 674 C CA . VAL A 1 83 ? 4.265 -4.300 -11.564 1.00 98.12 83 VAL A CA 1
ATOM 675 C C . VAL A 1 83 ? 4.771 -3.799 -12.921 1.00 98.12 83 VAL A C 1
ATOM 677 O O . VAL A 1 83 ? 5.637 -4.431 -13.509 1.00 98.12 83 VAL A O 1
ATOM 680 N N . PHE A 1 84 ? 4.356 -2.627 -13.405 1.00 97.12 84 PHE A N 1
ATOM 681 C CA . PHE A 1 84 ? 4.998 -2.032 -14.588 1.00 97.12 84 PHE A CA 1
ATOM 682 C C . PHE A 1 84 ? 6.400 -1.476 -14.304 1.00 97.12 84 PHE A C 1
ATOM 684 O O . PHE A 1 84 ? 7.166 -1.246 -15.241 1.00 97.12 84 PHE A O 1
ATOM 691 N N . GLY A 1 85 ? 6.748 -1.255 -13.034 1.00 96.69 85 GLY A N 1
ATOM 692 C CA . GLY A 1 85 ? 8.075 -0.800 -12.636 1.00 96.69 85 GLY A CA 1
ATOM 693 C C . GLY A 1 85 ? 8.298 0.707 -12.695 1.00 96.69 85 GLY A C 1
ATOM 694 O O . GLY A 1 85 ? 9.448 1.143 -12.734 1.00 96.69 85 GLY A O 1
ATOM 695 N N . ARG A 1 86 ? 7.245 1.541 -12.694 1.00 96.19 86 ARG A N 1
ATOM 696 C CA . ARG A 1 86 ? 7.370 3.006 -12.849 1.00 96.19 86 ARG A CA 1
ATOM 697 C C . ARG A 1 86 ? 7.819 3.678 -11.546 1.00 96.19 86 ARG A C 1
ATOM 699 O O . ARG A 1 86 ? 7.071 4.420 -10.917 1.00 96.19 86 ARG A O 1
ATOM 706 N N . GLY A 1 87 ? 9.058 3.402 -11.139 1.00 95.94 87 GLY A N 1
ATOM 707 C CA . GLY A 1 87 ? 9.651 3.890 -9.890 1.00 95.94 87 GLY A CA 1
ATOM 708 C C . GLY A 1 87 ? 9.386 2.997 -8.676 1.00 95.94 87 GLY A C 1
ATOM 709 O O . GLY A 1 87 ? 9.688 3.404 -7.558 1.00 95.94 87 GLY A O 1
ATOM 710 N N . SER A 1 88 ? 8.839 1.795 -8.888 1.00 97.81 88 SER A N 1
ATOM 711 C CA . SER A 1 88 ? 8.664 0.803 -7.824 1.00 97.81 88 SER A CA 1
ATOM 712 C C . SER A 1 88 ? 10.016 0.331 -7.300 1.00 97.81 88 SER A C 1
ATOM 714 O O . SER A 1 88 ? 10.934 0.073 -8.085 1.00 97.81 88 SER A O 1
ATOM 716 N N . PHE A 1 89 ? 10.132 0.144 -5.986 1.00 98.12 89 PHE A N 1
ATOM 717 C CA . PHE A 1 89 ? 11.295 -0.527 -5.410 1.00 98.12 89 PHE A CA 1
ATOM 718 C C . PHE A 1 89 ? 11.480 -1.910 -6.055 1.00 98.12 89 PHE A C 1
ATOM 720 O O . PHE A 1 89 ? 10.504 -2.614 -6.319 1.00 98.12 89 PHE A O 1
ATOM 727 N N . GLY A 1 90 ? 12.725 -2.275 -6.366 1.00 96.44 90 GLY A N 1
ATOM 728 C CA . GLY A 1 90 ? 13.043 -3.508 -7.094 1.00 96.44 90 GLY A CA 1
ATOM 729 C C . GLY A 1 90 ? 12.746 -3.471 -8.599 1.00 96.44 90 GLY A C 1
ATOM 730 O O . GLY A 1 90 ? 13.174 -4.376 -9.300 1.00 96.44 90 GLY A O 1
ATOM 731 N N . GLY A 1 91 ? 12.081 -2.436 -9.126 1.00 96.62 91 GLY A N 1
ATOM 732 C CA . GLY A 1 91 ? 11.869 -2.251 -10.569 1.00 96.62 91 GLY A CA 1
ATOM 733 C C . GLY A 1 91 ? 10.615 -2.906 -11.164 1.00 96.62 91 GLY A C 1
ATOM 734 O O . GLY A 1 91 ? 10.372 -2.723 -12.352 1.00 96.62 91 GLY A O 1
ATOM 735 N N . GLY A 1 92 ? 9.786 -3.599 -10.374 1.00 95.12 92 GLY A N 1
ATOM 736 C CA . GLY A 1 92 ? 8.541 -4.226 -10.850 1.00 95.12 92 GLY A CA 1
ATOM 737 C C . GLY A 1 92 ? 8.779 -5.449 -11.742 1.00 95.12 92 GLY A C 1
ATOM 738 O O . GLY A 1 92 ? 9.756 -6.160 -11.575 1.0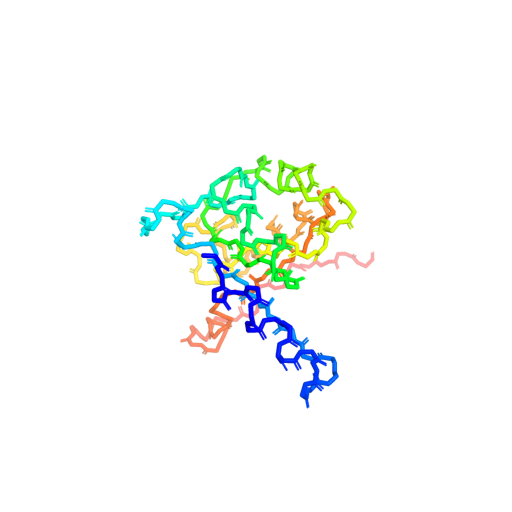0 95.12 92 GLY A O 1
ATOM 739 N N . GLN A 1 93 ? 7.882 -5.724 -12.686 1.00 94.88 93 GLN A N 1
ATOM 740 C CA . GLN A 1 93 ? 8.020 -6.772 -13.703 1.00 94.88 93 GLN A CA 1
ATOM 741 C C . GLN A 1 93 ? 8.348 -8.147 -13.089 1.00 94.88 93 GLN A C 1
ATOM 743 O O . GLN A 1 93 ? 7.735 -8.559 -12.104 1.00 94.88 93 GLN A O 1
ATOM 748 N N . TRP A 1 94 ? 9.340 -8.854 -13.633 1.00 93.06 94 TRP A N 1
ATOM 749 C CA . TRP A 1 94 ? 9.836 -10.108 -13.068 1.00 93.06 94 TRP A CA 1
ATOM 750 C C . TRP A 1 94 ? 10.662 -9.943 -11.782 1.00 93.06 94 TRP A C 1
ATOM 752 O O . TRP A 1 94 ? 11.028 -10.950 -11.191 1.00 93.06 94 TRP A O 1
ATOM 762 N N . THR A 1 95 ? 10.946 -8.715 -11.337 1.00 95.12 95 THR A N 1
ATOM 763 C CA . THR A 1 95 ? 11.737 -8.408 -10.131 1.00 95.12 95 THR A CA 1
ATOM 764 C C . THR A 1 95 ? 10.878 -7.897 -8.960 1.00 95.12 95 THR A C 1
ATOM 766 O O . THR A 1 95 ? 11.383 -7.321 -7.993 1.00 95.12 95 THR A O 1
ATOM 769 N N . VAL A 1 96 ? 9.554 -8.115 -9.017 1.00 95.81 96 VAL A N 1
ATOM 770 C CA . VAL A 1 96 ? 8.596 -7.830 -7.924 1.00 95.81 96 VAL A CA 1
ATOM 771 C C . VAL A 1 96 ? 8.958 -8.565 -6.625 1.00 95.81 96 VAL A C 1
ATOM 773 O O . VAL A 1 96 ? 8.688 -8.060 -5.532 1.00 95.81 96 VAL A O 1
ATOM 776 N N . ASP A 1 97 ? 9.596 -9.730 -6.728 1.00 95.56 97 ASP A N 1
ATOM 777 C CA . ASP A 1 97 ? 10.092 -10.530 -5.605 1.00 95.56 97 ASP A CA 1
ATOM 778 C C . ASP A 1 97 ? 11.043 -9.740 -4.694 1.00 95.56 97 ASP A C 1
ATOM 780 O O . ASP A 1 97 ? 10.947 -9.836 -3.473 1.00 95.56 97 ASP A O 1
ATOM 784 N N . THR A 1 98 ? 11.873 -8.865 -5.268 1.00 97.31 98 THR A N 1
ATOM 785 C CA . THR A 1 98 ? 12.799 -8.008 -4.515 1.00 97.31 98 THR A CA 1
ATOM 786 C C . THR A 1 98 ? 12.053 -7.089 -3.543 1.00 97.31 98 THR A C 1
ATOM 788 O O . THR A 1 98 ? 12.473 -6.905 -2.398 1.00 97.31 98 THR A O 1
ATOM 791 N N . ALA A 1 99 ? 10.924 -6.519 -3.975 1.00 98.19 99 ALA A N 1
ATOM 792 C CA . ALA A 1 99 ? 10.074 -5.726 -3.097 1.00 98.19 99 ALA A CA 1
ATOM 793 C C . ALA A 1 99 ? 9.386 -6.615 -2.055 1.00 98.19 99 ALA A C 1
ATOM 795 O O . ALA A 1 99 ? 9.457 -6.315 -0.864 1.00 98.19 99 ALA A O 1
ATOM 796 N N . LEU A 1 100 ? 8.778 -7.727 -2.479 1.00 98.25 100 LEU A N 1
ATOM 797 C CA . LEU A 1 100 ? 8.081 -8.661 -1.586 1.00 98.25 100 LEU A CA 1
ATOM 798 C C . LEU A 1 100 ? 8.975 -9.166 -0.443 1.00 98.25 100 LEU A C 1
ATOM 800 O O . LEU A 1 100 ? 8.543 -9.180 0.711 1.00 98.25 100 LEU A O 1
ATOM 804 N N . ASP A 1 101 ? 10.226 -9.517 -0.737 1.00 98.44 101 ASP A N 1
ATOM 805 C CA . ASP A 1 101 ? 11.202 -9.973 0.252 1.00 98.44 101 ASP A CA 1
ATOM 806 C C . ASP A 1 101 ? 11.483 -8.918 1.322 1.00 98.44 101 ASP A C 1
ATOM 808 O O . ASP A 1 101 ? 11.538 -9.232 2.517 1.00 98.44 101 ASP A O 1
ATOM 812 N N . LEU A 1 102 ? 11.633 -7.654 0.920 1.00 98.62 102 LEU A N 1
ATOM 813 C CA . LEU A 1 102 ? 11.853 -6.566 1.864 1.00 98.62 102 LEU A CA 1
ATOM 814 C C . LEU A 1 102 ? 10.609 -6.313 2.728 1.00 98.62 102 LEU A C 1
ATOM 816 O O . LEU A 1 102 ? 10.739 -6.125 3.940 1.00 98.62 102 LEU A O 1
ATOM 820 N N . LEU A 1 103 ? 9.411 -6.335 2.139 1.00 98.75 103 LEU A N 1
ATOM 821 C CA . LEU A 1 103 ? 8.157 -6.154 2.879 1.00 98.75 103 LEU A CA 1
ATOM 822 C C . LEU A 1 103 ? 7.958 -7.261 3.920 1.00 98.75 103 LEU A C 1
ATOM 824 O O . LEU A 1 103 ? 7.666 -6.976 5.084 1.00 98.75 103 LEU A O 1
ATOM 828 N N . LYS A 1 104 ? 8.231 -8.513 3.532 1.00 98.44 104 LYS A N 1
ATOM 829 C CA . LYS A 1 104 ? 8.184 -9.680 4.418 1.00 98.44 104 LYS A CA 1
ATOM 830 C C . LYS A 1 104 ? 9.134 -9.532 5.607 1.00 98.44 104 LYS A C 1
ATOM 832 O O . LYS A 1 104 ? 8.724 -9.763 6.741 1.00 98.44 104 LYS A O 1
ATOM 837 N N . ARG A 1 105 ? 10.383 -9.105 5.376 1.00 98.44 105 ARG A N 1
ATOM 838 C CA . ARG A 1 105 ? 11.381 -8.879 6.446 1.00 98.44 105 ARG A CA 1
ATOM 839 C C . ARG A 1 105 ? 10.967 -7.779 7.427 1.00 98.44 105 ARG A C 1
ATOM 841 O O . ARG A 1 105 ? 11.366 -7.826 8.587 1.00 98.44 105 ARG A O 1
ATOM 848 N N . ASN A 1 106 ? 10.170 -6.812 6.976 1.00 98.56 106 ASN A N 1
ATOM 849 C CA . ASN A 1 106 ? 9.718 -5.679 7.784 1.00 98.56 106 ASN A CA 1
ATOM 850 C C . ASN A 1 106 ? 8.307 -5.852 8.372 1.00 98.56 106 ASN A C 1
ATOM 852 O O . ASN A 1 106 ? 7.812 -4.934 9.019 1.00 98.56 106 ASN A O 1
ATOM 856 N N . ASN A 1 107 ? 7.686 -7.029 8.221 1.00 98.06 107 ASN A N 1
ATOM 857 C CA . ASN A 1 107 ? 6.377 -7.360 8.795 1.00 98.06 107 ASN A CA 1
ATOM 858 C C . ASN A 1 107 ? 5.249 -6.386 8.405 1.00 98.06 107 ASN A C 1
ATOM 860 O O . ASN A 1 107 ? 4.449 -5.997 9.254 1.00 98.06 107 ASN A O 1
ATOM 864 N N . VAL A 1 108 ? 5.180 -6.018 7.126 1.00 98.75 108 VAL A N 1
ATOM 865 C CA . VAL A 1 108 ? 4.059 -5.264 6.539 1.00 98.75 108 VAL A CA 1
ATOM 866 C C . VAL A 1 108 ? 3.464 -6.028 5.361 1.00 98.75 108 VAL A C 1
ATOM 868 O O . VAL A 1 108 ? 4.084 -6.957 4.837 1.00 98.75 108 VAL A O 1
ATOM 871 N N . SER A 1 109 ? 2.264 -5.641 4.940 1.00 98.81 109 SER A N 1
ATOM 872 C CA . SER A 1 109 ? 1.589 -6.245 3.791 1.00 98.81 109 SER A CA 1
ATOM 873 C C . SER A 1 109 ? 2.050 -5.623 2.470 1.00 98.81 109 SER A C 1
ATOM 875 O O . SER A 1 109 ? 2.619 -4.530 2.427 1.00 98.81 109 SER A O 1
ATOM 877 N N . ALA A 1 110 ? 1.784 -6.323 1.368 1.00 98.56 110 ALA A N 1
ATOM 878 C CA . ALA A 1 110 ? 2.036 -5.853 0.009 1.00 98.56 110 ALA A CA 1
ATOM 879 C C . ALA A 1 110 ? 0.724 -5.494 -0.695 1.00 98.56 110 ALA A C 1
ATOM 8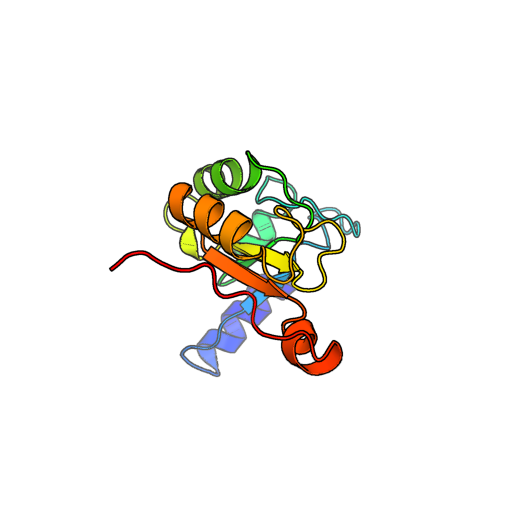81 O O . ALA A 1 110 ? -0.306 -6.127 -0.462 1.00 98.56 110 ALA A O 1
ATOM 882 N N . ALA A 1 111 ? 0.777 -4.512 -1.591 1.00 98.38 111 ALA A N 1
ATOM 883 C CA . ALA A 1 111 ? -0.340 -4.110 -2.434 1.00 98.38 111 ALA A CA 1
ATOM 884 C C . ALA A 1 111 ? 0.097 -4.156 -3.906 1.00 98.38 111 ALA A C 1
ATOM 886 O O . ALA A 1 111 ? 0.894 -3.335 -4.350 1.00 98.38 111 ALA A O 1
ATOM 887 N N . ILE A 1 112 ? -0.385 -5.134 -4.673 1.00 97.94 112 ILE A N 1
ATOM 888 C CA . ILE A 1 112 ? 0.033 -5.313 -6.070 1.00 97.94 112 ILE A CA 1
ATOM 889 C C . ILE A 1 112 ? -0.744 -4.348 -6.970 1.00 97.94 112 ILE A C 1
ATOM 891 O O . ILE A 1 112 ? -1.957 -4.475 -7.133 1.00 97.94 112 ILE A O 1
ATOM 895 N N . PHE A 1 113 ? -0.041 -3.388 -7.568 1.00 98.06 113 PHE A N 1
ATOM 896 C CA . PHE A 1 113 ? -0.600 -2.406 -8.488 1.00 98.06 113 PHE A CA 1
ATOM 897 C C . PHE A 1 113 ? -0.263 -2.747 -9.940 1.00 98.06 113 PHE A C 1
ATOM 899 O O . PHE A 1 113 ? 0.854 -3.144 -10.261 1.00 98.06 113 PHE A O 1
ATOM 906 N N . ALA A 1 114 ? -1.246 -2.558 -10.823 1.00 97.19 114 ALA A N 1
ATOM 907 C CA . ALA A 1 114 ? -1.145 -2.836 -12.255 1.00 97.19 114 ALA A CA 1
ATOM 908 C C . ALA A 1 114 ? -0.614 -4.252 -12.611 1.00 97.19 114 ALA A C 1
ATOM 910 O O . ALA A 1 114 ? 0.251 -4.376 -13.481 1.00 97.19 114 ALA A O 1
ATOM 911 N N . PRO A 1 115 ? -1.157 -5.342 -12.018 1.00 96.12 115 PRO A N 1
ATOM 912 C CA . PRO A 1 115 ? -0.731 -6.713 -12.333 1.00 96.12 115 PRO A CA 1
ATOM 913 C C . PRO A 1 115 ? -0.991 -7.130 -13.793 1.00 96.12 115 PRO A C 1
ATOM 915 O O . PRO A 1 115 ? -0.461 -8.145 -14.240 1.00 96.12 115 PRO A O 1
ATOM 918 N N . GLY A 1 116 ? -1.768 -6.342 -14.549 1.00 95.75 116 GLY A N 1
ATOM 919 C CA . GLY A 1 116 ? -2.033 -6.550 -15.976 1.00 95.75 116 GLY A CA 1
ATOM 920 C C . GLY A 1 116 ? -0.777 -6.613 -16.852 1.00 95.75 116 GLY A C 1
ATOM 921 O O . GLY A 1 116 ? -0.822 -7.245 -17.903 1.00 95.75 116 GLY A O 1
ATOM 922 N N . TRP A 1 117 ? 0.363 -6.076 -16.391 1.00 95.56 117 TRP A N 1
ATOM 923 C CA . TRP A 1 117 ? 1.659 -6.153 -17.081 1.00 95.56 117 TRP A CA 1
ATOM 924 C C . TRP A 1 117 ? 1.995 -7.559 -17.608 1.00 95.56 117 TRP A C 1
ATOM 926 O O . TRP A 1 117 ? 2.479 -7.689 -18.733 1.00 95.56 117 TRP A O 1
ATOM 936 N N . VAL A 1 118 ? 1.691 -8.604 -16.825 1.00 91.00 118 VAL A N 1
ATOM 937 C CA . VAL A 1 118 ? 1.956 -10.008 -17.191 1.00 91.00 118 VAL A CA 1
ATOM 938 C C . VAL A 1 118 ? 1.235 -10.394 -18.486 1.00 91.00 118 VAL A C 1
ATOM 940 O O . VAL A 1 118 ? 1.797 -11.085 -19.330 1.00 91.00 118 VAL A O 1
ATOM 943 N N . TYR A 1 119 ? -0.004 -9.932 -18.658 1.00 92.44 119 TYR A N 1
ATOM 944 C CA . TYR A 1 119 ? -0.808 -10.204 -19.847 1.00 92.44 119 TYR A CA 1
ATOM 945 C C . TYR A 1 119 ? -0.480 -9.234 -20.991 1.00 92.44 119 TYR A C 1
ATOM 947 O O . TYR A 1 119 ? -0.334 -9.646 -22.138 1.00 92.44 119 TYR A O 1
ATOM 955 N N . GLU A 1 120 ? -0.329 -7.947 -20.681 1.00 95.38 120 GLU A N 1
ATOM 956 C CA . GLU A 1 120 ? -0.217 -6.872 -21.674 1.00 95.38 120 GLU A CA 1
ATOM 957 C C . GLU A 1 120 ? 1.124 -6.847 -22.418 1.00 95.38 120 GLU A C 1
ATOM 959 O O . GLU A 1 120 ? 1.198 -6.331 -23.531 1.00 95.38 120 GLU A O 1
ATOM 964 N N . THR A 1 121 ? 2.189 -7.397 -21.830 1.00 91.38 121 THR A N 1
ATOM 965 C CA . THR A 1 121 ? 3.538 -7.345 -22.423 1.00 91.38 121 THR A CA 1
ATOM 966 C C . THR A 1 121 ? 3.989 -8.647 -23.079 1.00 91.38 121 THR A C 1
ATOM 968 O O . THR A 1 121 ? 5.060 -8.666 -23.693 1.00 91.38 121 THR A O 1
ATOM 971 N N . ALA A 1 122 ? 3.191 -9.718 -22.954 1.00 85.62 122 ALA A N 1
ATOM 972 C CA . ALA A 1 122 ? 3.462 -11.053 -23.495 1.00 85.62 122 ALA A CA 1
ATOM 973 C C . ALA A 1 122 ? 4.898 -11.559 -23.232 1.00 85.62 122 ALA A C 1
ATOM 975 O O . ALA A 1 122 ? 5.460 -12.311 -24.032 1.00 85.62 122 ALA A O 1
ATOM 976 N N . GLN A 1 123 ? 5.514 -11.129 -22.125 1.00 82.56 123 GLN A N 1
ATOM 977 C CA . GLN A 1 123 ? 6.861 -11.557 -21.767 1.00 82.56 123 GLN A CA 1
ATOM 978 C C . GLN A 1 123 ? 6.835 -13.038 -21.368 1.00 82.56 123 GLN A C 1
ATOM 980 O O . GLN A 1 123 ? 5.940 -13.453 -20.626 1.00 82.56 123 GLN A O 1
ATOM 985 N N . PRO A 1 124 ? 7.807 -13.853 -21.814 1.00 84.19 124 PRO A N 1
ATOM 986 C CA . PRO A 1 124 ? 7.927 -15.215 -21.318 1.00 84.19 124 PRO A CA 1
ATOM 987 C C . PRO A 1 124 ? 8.225 -15.193 -19.807 1.00 84.19 124 PRO A C 1
ATOM 989 O O . PRO A 1 124 ? 8.909 -14.273 -19.343 1.00 84.19 124 PRO A O 1
ATOM 992 N N . PRO A 1 125 ? 7.752 -16.189 -19.032 1.00 80.75 125 PRO A N 1
ATOM 993 C CA . PRO A 1 125 ? 8.084 -16.297 -17.618 1.00 80.75 125 PRO A CA 1
ATOM 994 C C . PRO A 1 125 ? 9.598 -16.297 -17.397 1.00 80.75 125 PRO A C 1
ATOM 996 O O . PRO A 1 125 ? 10.313 -17.109 -17.983 1.00 80.75 125 PRO A O 1
ATOM 999 N N . ASN A 1 126 ? 10.080 -15.420 -16.519 1.00 78.88 126 ASN A N 1
ATOM 1000 C CA . ASN A 1 126 ? 11.462 -15.442 -16.054 1.00 78.88 126 ASN A CA 1
ATOM 1001 C C . ASN A 1 126 ? 11.528 -16.199 -14.725 1.00 78.88 126 ASN A C 1
ATOM 1003 O O . ASN A 1 126 ? 11.536 -15.598 -13.653 1.00 78.88 126 ASN A O 1
ATOM 1007 N N . ILE A 1 127 ? 11.482 -17.529 -14.801 1.00 73.88 127 ILE A N 1
ATOM 1008 C CA . ILE A 1 127 ? 11.578 -18.402 -13.629 1.00 73.88 127 ILE A CA 1
ATOM 1009 C C . ILE A 1 127 ? 13.066 -18.710 -13.427 1.00 73.88 127 ILE A C 1
ATOM 1011 O O . ILE A 1 127 ? 13.621 -19.479 -14.218 1.00 73.88 127 ILE A O 1
ATOM 1015 N N . PRO A 1 128 ? 13.748 -18.125 -12.423 1.00 67.94 128 PRO A N 1
ATOM 1016 C CA . PRO A 1 128 ? 15.108 -18.538 -12.113 1.00 67.94 128 PRO A CA 1
ATOM 1017 C C . PRO A 1 128 ? 15.095 -20.027 -11.752 1.00 67.94 128 PRO A C 1
ATOM 1019 O O . PRO A 1 128 ? 14.198 -20.489 -11.049 1.00 67.94 128 PRO A O 1
ATOM 1022 N N . ASN A 1 129 ? 16.077 -20.787 -12.247 1.00 60.06 129 ASN A N 1
ATOM 1023 C CA . ASN A 1 129 ? 16.256 -22.186 -11.862 1.00 60.06 129 ASN A CA 1
ATOM 1024 C C . ASN A 1 129 ? 16.451 -22.248 -10.342 1.00 60.06 129 ASN A C 1
ATOM 1026 O O . ASN A 1 129 ? 17.541 -21.959 -9.855 1.00 60.06 129 ASN A O 1
ATOM 1030 N N . ILE A 1 130 ? 15.400 -22.592 -9.597 1.00 57.28 130 ILE A N 1
ATOM 1031 C CA . ILE A 1 130 ? 15.491 -22.908 -8.172 1.00 57.28 130 ILE A CA 1
ATOM 1032 C C . ILE A 1 130 ? 16.170 -24.281 -8.105 1.00 57.28 130 ILE A C 1
ATOM 1034 O O . ILE A 1 130 ? 15.586 -25.250 -8.599 1.00 57.28 130 ILE A O 1
ATOM 1038 N N . PRO A 1 131 ? 17.403 -24.400 -7.575 1.00 49.88 131 PRO A N 1
ATOM 1039 C CA . PRO A 1 131 ? 17.978 -25.711 -7.314 1.00 49.88 131 PRO A CA 1
ATOM 1040 C C . PRO A 1 131 ? 17.065 -26.445 -6.327 1.00 49.88 131 PRO A C 1
ATOM 1042 O O . PRO A 1 131 ? 16.599 -25.832 -5.364 1.00 49.88 131 PRO A O 1
ATOM 1045 N N . ALA A 1 132 ? 16.788 -27.716 -6.621 1.00 47.28 132 ALA A N 1
ATOM 1046 C CA . ALA A 1 132 ? 16.003 -28.606 -5.767 1.00 47.28 132 ALA A CA 1
ATOM 1047 C C . ALA A 1 132 ? 16.579 -28.720 -4.347 1.00 47.28 132 ALA A C 1
ATOM 1049 O O . ALA A 1 132 ? 17.824 -28.661 -4.209 1.00 47.28 132 ALA A O 1
#

Radius of gyration: 16.3 Å; chains: 1; bounding box: 43×48×40 Å

pLDDT: mean 95.37, std 8.78, range [47.28, 98.88]

Sequence (132 aa):
MEFVSHLTKVLHLSTPGSLVIWYDSVTVHGHLKWQDHLNGKNKPFFDLCDGIFMNYTWKESYPKLSAEVAGDRKYDVYMGIDVFGRGSFGGGQWTVDTALDLLKRNNVSAAIFAPGWVYETAQPPNIPNIPA

Foldseek 3Di:
DVVLLVVQVVCCVVPPPDFDEAEQAAFPVRDGDAPLADDPRCVVSQVRTQAYEHDFLHDLCRLQVRCVVCPVSQQSYAREAELCQPNGVQRHPLRSVVVVVSNVVNVYHHDYHPPCCCVPVVDDRPDPPDDD